Protein AF-D8EZ90-F1 (afdb_monomer_lite)

Secondary structure (DSSP, 8-state):
---HHHHHHHHHHHHTT--HHHHHHHHT--HHHHHHHHH-TT-S------TTGGGHHHHHHHHHHTTT-HHHHHHHHHHHH----

Radius of gyration: 20.97 Å; chains: 1; bounding box: 44×24×48 Å

pLDDT: mean 74.82, std 11.53, range [47.31, 86.88]

Sequence (85 aa):
MIRQSKKDAILELKNTGMSLRKIARTLKVSRNTITKILKDPDEAAPHRESRHEEHVPLIRDLFKECKGNAVRVAEELESRHQITI

Structure (mmCIF, N/CA/C/O backbone):
data_AF-D8EZ90-F1
#
_entry.id   AF-D8EZ90-F1
#
loop_
_atom_site.group_PDB
_atom_site.id
_atom_site.type_symbol
_atom_site.label_atom_id
_atom_site.label_alt_id
_atom_site.label_comp_id
_atom_site.label_asym_id
_atom_site.label_entity_id
_atom_site.label_seq_id
_atom_site.pdbx_PDB_ins_code
_atom_site.Cartn_x
_atom_site.Cartn_y
_atom_site.Cartn_z
_atom_site.occupancy
_atom_site.B_iso_or_equiv
_atom_site.auth_seq_id
_atom_site.auth_comp_id
_atom_site.auth_asym_id
_atom_site.auth_atom_id
_atom_site.pdbx_PDB_model_num
ATOM 1 N N . MET A 1 1 ? -4.362 -5.840 0.412 1.00 47.56 1 MET A N 1
ATOM 2 C CA . MET A 1 1 ? -4.207 -4.369 0.405 1.00 47.56 1 MET A CA 1
ATOM 3 C C . MET A 1 1 ? -5.430 -3.747 1.077 1.00 47.56 1 MET A C 1
ATOM 5 O O . MET A 1 1 ? -6.523 -3.806 0.524 1.00 47.56 1 MET A O 1
ATOM 9 N N . ILE A 1 2 ? -5.310 -3.256 2.313 1.00 50.25 2 ILE A N 1
ATOM 10 C CA . ILE A 1 2 ? -6.397 -2.483 2.935 1.00 50.25 2 ILE A CA 1
ATOM 11 C C . ILE A 1 2 ? -6.325 -1.096 2.294 1.00 50.25 2 ILE A C 1
ATOM 13 O O . ILE A 1 2 ? -5.311 -0.426 2.454 1.00 50.25 2 ILE A O 1
ATOM 17 N N . ARG A 1 3 ? -7.348 -0.708 1.513 1.00 57.59 3 ARG A N 1
ATOM 18 C CA . ARG A 1 3 ? -7.468 0.646 0.936 1.00 57.59 3 ARG A CA 1
ATOM 19 C C . ARG A 1 3 ? -7.139 1.672 2.025 1.00 57.59 3 ARG A C 1
ATOM 21 O O . ARG A 1 3 ? -7.752 1.595 3.090 1.00 57.59 3 ARG A O 1
ATOM 28 N N . GLN A 1 4 ? -6.218 2.600 1.756 1.00 61.50 4 GLN A N 1
ATOM 29 C CA . GLN A 1 4 ? -5.831 3.690 2.672 1.00 61.50 4 GLN A CA 1
ATOM 30 C C . GLN A 1 4 ? -7.055 4.377 3.298 1.00 61.50 4 GLN A C 1
ATOM 32 O O . GLN A 1 4 ? -7.103 4.537 4.512 1.00 61.50 4 GLN A O 1
ATOM 37 N N . SER A 1 5 ? -8.134 4.526 2.521 1.00 66.62 5 SER A N 1
ATOM 38 C CA . SER A 1 5 ? -9.432 5.043 2.974 1.00 66.62 5 SER A CA 1
ATOM 39 C C . SER A 1 5 ? -10.019 4.370 4.228 1.00 66.62 5 SER A C 1
ATOM 41 O O . SER A 1 5 ? -10.790 4.983 4.958 1.00 66.62 5 SER A O 1
ATOM 43 N N . LYS A 1 6 ? -9.713 3.091 4.492 1.00 70.19 6 LYS A N 1
ATOM 44 C CA . LYS A 1 6 ? -10.184 2.384 5.696 1.00 70.19 6 LYS A CA 1
ATOM 45 C C . LYS A 1 6 ? -9.317 2.669 6.922 1.00 70.19 6 LYS A C 1
ATOM 47 O O . LYS A 1 6 ? -9.841 2.599 8.028 1.00 70.19 6 LYS A O 1
ATOM 52 N N . LYS A 1 7 ? -8.020 2.948 6.746 1.00 74.38 7 LYS A N 1
ATOM 53 C CA . LYS A 1 7 ? -7.132 3.345 7.850 1.00 74.38 7 LYS A CA 1
ATOM 54 C C . LYS A 1 7 ? -7.518 4.738 8.346 1.00 74.38 7 LYS A C 1
ATOM 56 O O . LYS A 1 7 ? -7.697 4.913 9.549 1.00 74.38 7 LYS A O 1
ATOM 61 N N . ASP A 1 8 ? -7.767 5.656 7.418 1.00 74.81 8 ASP A N 1
ATOM 62 C CA . ASP A 1 8 ? -8.148 7.039 7.723 1.00 74.81 8 ASP A CA 1
ATOM 63 C C . ASP A 1 8 ? -9.470 7.093 8.499 1.00 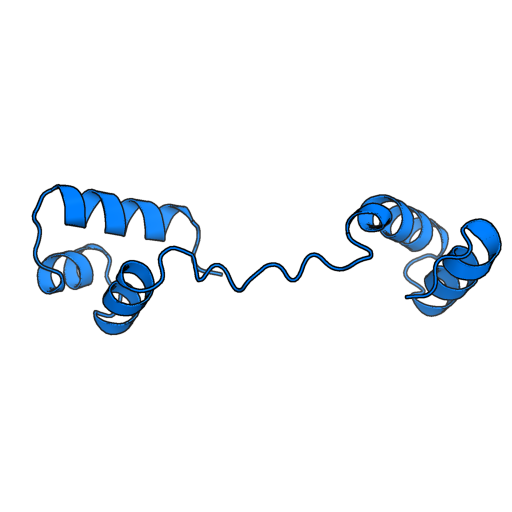74.81 8 ASP A C 1
ATOM 65 O O . ASP A 1 8 ? -9.541 7.691 9.569 1.00 74.81 8 ASP A O 1
ATOM 69 N N . ALA A 1 9 ? -10.477 6.326 8.065 1.00 81.31 9 ALA A N 1
ATOM 70 C CA . ALA A 1 9 ? -11.751 6.221 8.779 1.00 81.31 9 ALA A CA 1
ATOM 71 C C . ALA A 1 9 ? -11.608 5.661 10.213 1.00 81.31 9 ALA A C 1
ATOM 73 O O . ALA A 1 9 ? -12.353 6.046 11.113 1.00 81.31 9 ALA A O 1
ATOM 74 N N . ILE A 1 10 ? -10.662 4.744 10.461 1.00 81.38 10 ILE A N 1
ATOM 75 C CA . ILE A 1 10 ? -10.388 4.224 11.815 1.00 81.38 10 ILE A CA 1
ATOM 76 C C . ILE A 1 10 ? -9.747 5.310 12.690 1.00 81.38 10 ILE A C 1
ATOM 78 O O . ILE A 1 10 ? -10.107 5.433 13.864 1.00 81.38 10 ILE A O 1
ATOM 82 N N . LEU A 1 11 ? -8.813 6.081 12.127 1.00 80.31 11 LEU A N 1
ATOM 83 C CA . LEU A 1 11 ? -8.140 7.197 12.796 1.00 80.31 11 LEU A CA 1
ATOM 84 C C . LEU A 1 11 ? -9.128 8.314 13.151 1.00 80.31 11 LEU A C 1
ATOM 86 O O . LEU A 1 11 ? -9.181 8.723 14.309 1.00 80.31 11 LEU A O 1
ATOM 90 N N . GLU A 1 12 ? -9.975 8.731 12.210 1.00 82.94 12 GLU A N 1
ATOM 91 C CA . GLU A 1 12 ? -11.026 9.727 12.448 1.00 82.94 12 GLU A CA 1
ATOM 92 C C . GLU A 1 12 ? -11.993 9.279 13.548 1.00 82.94 12 GLU A C 1
ATOM 94 O O . GLU A 1 12 ? -12.234 10.008 14.511 1.00 82.94 12 GLU A O 1
ATOM 99 N N . LEU A 1 13 ? -12.493 8.040 13.485 1.00 83.94 13 LEU A N 1
ATOM 100 C CA . LEU A 1 13 ? -13.416 7.526 14.499 1.00 83.94 13 LEU A CA 1
ATOM 101 C C . LEU A 1 13 ? -12.764 7.407 15.885 1.00 83.94 13 LEU A C 1
ATOM 103 O O . LEU A 1 13 ? -13.436 7.619 16.896 1.00 83.94 13 LEU A O 1
ATOM 107 N N . LYS A 1 14 ? -11.460 7.119 15.966 1.00 81.81 14 LYS A N 1
ATOM 108 C CA . LYS A 1 14 ? -10.726 7.164 17.238 1.00 81.81 14 LYS A CA 1
ATOM 109 C C . LYS A 1 14 ? -10.603 8.598 17.759 1.00 81.81 14 LYS A C 1
ATOM 111 O O . LYS A 1 14 ? -10.808 8.809 18.952 1.00 81.81 14 LYS A O 1
ATOM 116 N N . ASN A 1 15 ? -10.327 9.568 16.885 1.00 81.81 15 ASN A N 1
ATOM 117 C CA . ASN A 1 15 ? -10.228 10.985 17.250 1.00 81.81 15 ASN A CA 1
ATOM 118 C C . ASN A 1 15 ? -11.561 11.545 17.768 1.00 81.81 15 ASN A C 1
ATOM 120 O O . ASN A 1 15 ? -11.565 12.361 18.681 1.00 81.81 15 ASN A O 1
ATOM 124 N N . THR A 1 16 ? -12.697 11.035 17.280 1.00 82.69 16 THR A N 1
ATOM 125 C CA . THR A 1 16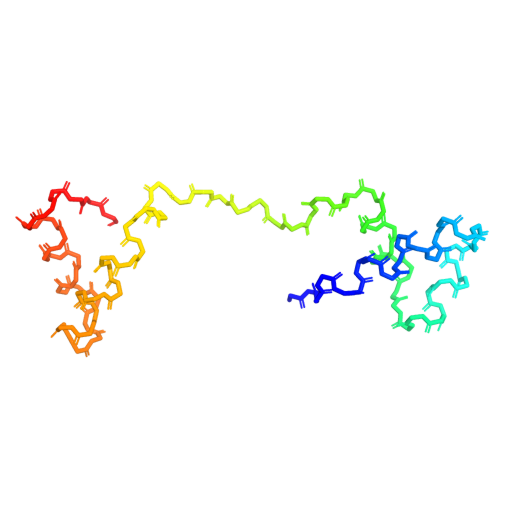 ? -14.029 11.359 17.836 1.00 82.69 16 THR A CA 1
ATOM 126 C C . THR A 1 16 ? -14.313 10.737 19.215 1.00 82.69 16 THR A C 1
ATOM 128 O O . THR A 1 16 ? -15.404 10.903 19.756 1.00 82.69 16 THR A O 1
ATOM 131 N N . GLY A 1 17 ? -13.364 9.994 19.797 1.00 83.69 17 GLY A N 1
ATOM 132 C CA . GLY A 1 17 ? -13.494 9.388 21.124 1.00 83.69 17 GLY A CA 1
ATOM 133 C C . GLY A 1 17 ? -14.298 8.083 21.156 1.00 83.69 17 GLY A C 1
ATOM 134 O O . GLY A 1 17 ? -14.664 7.611 22.234 1.00 83.69 17 GLY A O 1
ATOM 135 N N . MET A 1 18 ? -14.589 7.458 20.006 1.00 83.81 18 MET A N 1
ATOM 136 C CA . MET A 1 18 ? -15.288 6.169 20.001 1.00 83.81 18 MET A CA 1
ATOM 137 C C . MET A 1 18 ? -14.411 5.034 20.534 1.00 83.81 18 MET A C 1
ATOM 139 O O . MET A 1 18 ? -13.234 4.892 20.205 1.00 83.81 18 MET A O 1
ATOM 143 N N . SER A 1 19 ? -15.031 4.136 21.301 1.00 85.69 19 SER A N 1
ATOM 144 C CA . SER A 1 19 ? -14.368 2.918 21.759 1.00 85.69 19 SER A CA 1
ATOM 145 C C . SER A 1 19 ? -14.059 1.974 20.592 1.00 85.69 19 SER A C 1
ATOM 147 O O . SER A 1 19 ? -14.850 1.819 19.658 1.00 85.69 19 SER A O 1
ATOM 149 N N . LEU A 1 20 ? -12.942 1.246 20.684 1.00 84.12 20 LEU A N 1
ATOM 150 C CA . LEU A 1 20 ? -12.493 0.300 19.649 1.00 84.12 20 LEU A CA 1
ATOM 151 C C . LEU A 1 20 ? -13.562 -0.739 19.270 1.00 84.12 20 LEU A C 1
ATOM 153 O O . LEU A 1 20 ? -13.654 -1.151 18.117 1.00 84.12 20 LEU A O 1
ATOM 157 N N . ARG A 1 21 ? -14.393 -1.155 20.236 1.00 84.81 21 ARG A N 1
ATOM 158 C CA . ARG A 1 21 ? -15.516 -2.078 19.998 1.00 84.81 21 ARG A CA 1
ATOM 159 C C . ARG A 1 21 ? -16.596 -1.457 19.111 1.00 84.81 21 ARG A C 1
ATOM 161 O O . ARG A 1 21 ? -17.169 -2.163 18.285 1.00 84.81 21 ARG A O 1
ATOM 168 N N . LYS A 1 22 ? -16.878 -0.162 19.287 1.00 86.88 22 LYS A N 1
ATOM 169 C CA . LYS A 1 22 ? -17.855 0.569 18.474 1.00 86.88 22 LYS A CA 1
ATOM 170 C C . LYS A 1 22 ? -17.327 0.734 17.051 1.00 86.88 22 LYS A C 1
ATOM 172 O O . LYS A 1 22 ? -18.018 0.348 16.120 1.00 86.88 22 LYS A O 1
ATOM 177 N N . ILE A 1 23 ? -16.065 1.139 16.902 1.00 85.56 23 ILE A N 1
ATOM 178 C CA . ILE A 1 23 ? -15.383 1.264 15.601 1.00 85.56 23 ILE A CA 1
ATOM 179 C C . ILE A 1 23 ? -15.392 -0.068 14.831 1.00 85.56 23 ILE A C 1
ATOM 181 O O . ILE A 1 23 ? -15.751 -0.099 13.656 1.00 85.56 23 ILE A O 1
ATOM 185 N N . ALA A 1 24 ? -15.080 -1.182 15.504 1.00 86.69 24 ALA A N 1
ATOM 186 C CA . ALA A 1 24 ? -15.106 -2.524 14.914 1.00 86.69 24 ALA A CA 1
ATOM 187 C C . ALA A 1 24 ? -16.480 -2.904 14.347 1.00 86.69 24 ALA A C 1
ATOM 189 O O . ALA A 1 24 ? -16.575 -3.419 13.233 1.00 86.69 24 ALA A O 1
ATOM 190 N N . ARG A 1 25 ? -17.552 -2.618 15.097 1.00 86.62 25 ARG A N 1
ATOM 191 C CA . ARG A 1 25 ? -18.929 -2.874 14.655 1.00 86.62 25 ARG A CA 1
ATOM 192 C C . ARG A 1 25 ? -19.340 -1.958 13.505 1.00 86.62 25 ARG A C 1
ATOM 194 O O . ARG A 1 25 ? -19.921 -2.448 12.543 1.00 86.62 25 ARG A O 1
ATOM 201 N N . THR A 1 26 ? -19.007 -0.671 13.582 1.00 85.44 26 THR A N 1
ATOM 202 C CA . THR A 1 26 ? -19.355 0.324 12.558 1.00 85.44 26 THR A CA 1
ATOM 203 C C . THR A 1 26 ? -18.676 0.025 11.225 1.00 85.44 26 THR A C 1
ATOM 205 O O . THR A 1 26 ? -19.328 0.020 10.187 1.00 85.44 26 THR A O 1
ATOM 208 N N . LEU A 1 27 ? -17.376 -0.282 11.245 1.00 83.00 27 LEU A N 1
ATOM 209 C CA . LEU A 1 27 ? -16.603 -0.553 10.032 1.00 83.00 27 LEU A CA 1
ATOM 210 C C . LEU A 1 27 ? -16.669 -2.020 9.581 1.00 83.00 27 LEU A C 1
ATOM 212 O O . LEU A 1 27 ? -16.141 -2.350 8.520 1.00 83.00 27 LEU A O 1
ATOM 216 N N . LYS A 1 28 ? -17.298 -2.903 10.371 1.00 84.81 28 LYS A N 1
ATOM 217 C CA . LYS A 1 28 ? -17.297 -4.366 10.178 1.00 84.81 28 LYS A CA 1
ATOM 218 C C . LYS A 1 28 ? -15.877 -4.928 10.013 1.00 84.81 28 LYS A C 1
ATOM 220 O O . LYS A 1 28 ? -15.627 -5.822 9.208 1.00 84.81 28 LYS A O 1
ATOM 225 N N . VAL A 1 29 ? -14.936 -4.380 10.778 1.00 81.44 29 VAL A N 1
ATOM 226 C CA . VAL A 1 29 ? -13.526 -4.784 10.796 1.00 81.44 29 VAL A CA 1
ATOM 227 C C . VAL A 1 29 ? -13.228 -5.434 12.142 1.00 81.44 29 VAL A C 1
ATOM 229 O O . VAL A 1 29 ? -13.734 -5.002 13.177 1.00 81.44 29 VAL A O 1
ATOM 232 N N . SER A 1 30 ? -12.406 -6.485 12.148 1.00 82.19 30 SER A N 1
ATOM 233 C CA . SER A 1 30 ? -12.049 -7.161 13.394 1.00 82.19 30 SER A CA 1
ATOM 234 C C . SER A 1 30 ? -11.354 -6.196 14.364 1.00 82.19 30 SER A C 1
ATOM 236 O O . SER A 1 30 ? -10.541 -5.358 13.958 1.00 82.19 30 SER A O 1
ATOM 238 N N . ARG A 1 31 ? -11.631 -6.341 15.668 1.00 82.31 31 ARG A N 1
ATOM 239 C CA . ARG A 1 31 ? -10.936 -5.567 16.709 1.00 82.31 31 ARG A CA 1
ATOM 240 C C . ARG A 1 31 ? -9.422 -5.713 16.569 1.00 82.31 31 ARG A C 1
ATOM 242 O O . ARG A 1 31 ? -8.733 -4.711 16.689 1.00 82.31 31 ARG A O 1
ATOM 249 N N . ASN A 1 32 ? -8.942 -6.922 16.267 1.00 81.88 32 ASN A N 1
ATOM 250 C CA . ASN A 1 32 ? -7.522 -7.229 16.107 1.00 81.88 32 ASN A CA 1
ATOM 251 C C . ASN A 1 32 ? -6.886 -6.387 14.999 1.00 81.88 32 ASN A C 1
ATOM 253 O O . ASN A 1 32 ? -5.839 -5.789 15.224 1.00 81.88 32 ASN A O 1
ATOM 257 N N . THR A 1 33 ? -7.558 -6.268 13.852 1.00 80.94 33 THR A N 1
ATOM 258 C CA . THR A 1 33 ? -7.122 -5.428 12.729 1.00 80.94 33 THR A CA 1
ATOM 259 C C . THR A 1 33 ? -7.066 -3.954 13.124 1.00 80.94 33 THR A C 1
ATOM 261 O O . THR A 1 33 ? -6.094 -3.284 12.806 1.00 80.94 33 THR A O 1
ATOM 264 N N . ILE A 1 34 ? -8.055 -3.456 13.870 1.00 81.56 34 ILE A N 1
ATOM 265 C CA . ILE A 1 34 ? -8.050 -2.073 14.369 1.00 81.56 34 ILE A CA 1
ATOM 266 C C . ILE A 1 34 ? -6.912 -1.852 15.370 1.00 81.56 34 ILE A C 1
ATOM 268 O O . ILE A 1 34 ? -6.179 -0.881 15.241 1.00 81.56 34 ILE A O 1
ATOM 272 N N . THR A 1 35 ? -6.712 -2.744 16.347 1.00 84.31 35 THR A N 1
ATOM 273 C CA . THR A 1 35 ? -5.573 -2.636 17.278 1.00 84.31 35 THR A CA 1
ATOM 274 C C . THR A 1 35 ? -4.234 -2.712 16.565 1.00 84.31 35 THR A C 1
ATOM 276 O O . THR A 1 35 ? -3.306 -2.048 17.002 1.00 84.31 35 THR A O 1
ATOM 279 N N . LYS A 1 36 ? -4.133 -3.495 15.488 1.00 79.12 36 LYS A N 1
ATOM 280 C CA . LYS A 1 36 ? -2.924 -3.614 14.677 1.00 79.12 36 LYS A CA 1
ATOM 281 C C . LYS A 1 36 ? -2.642 -2.302 13.930 1.00 79.12 36 LYS A C 1
ATOM 283 O O . LYS A 1 36 ? -1.584 -1.726 14.117 1.00 79.12 36 LYS A O 1
ATOM 288 N N . ILE A 1 37 ? -3.649 -1.744 13.252 1.00 77.75 37 ILE A N 1
ATOM 289 C CA . ILE A 1 37 ? -3.571 -0.437 12.567 1.00 77.75 37 ILE A CA 1
ATOM 290 C C . ILE A 1 37 ? -3.270 0.718 13.536 1.00 77.75 37 ILE A C 1
ATOM 292 O O . ILE A 1 37 ? -2.584 1.662 13.175 1.00 77.75 37 ILE A O 1
ATOM 296 N N . LEU A 1 38 ? -3.798 0.678 14.762 1.00 77.25 38 LEU A N 1
ATOM 297 C CA . LEU A 1 38 ? -3.568 1.732 15.754 1.00 77.25 38 LEU A CA 1
ATOM 298 C C . LEU A 1 38 ? -2.228 1.622 16.481 1.00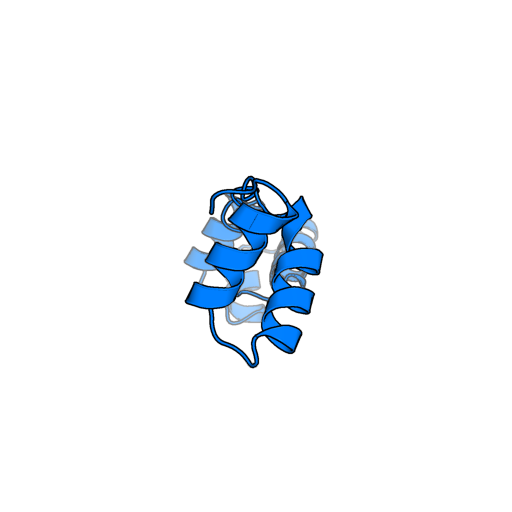 77.25 38 LEU A C 1
ATOM 300 O O . LEU A 1 38 ? -1.796 2.617 17.060 1.00 77.25 38 LEU A O 1
ATOM 304 N N . LYS A 1 39 ? -1.637 0.425 16.531 1.00 78.19 39 LYS A N 1
ATOM 305 C CA . LYS A 1 39 ? -0.303 0.200 17.097 1.00 78.19 39 LYS A CA 1
ATOM 306 C C . LYS A 1 39 ? 0.783 0.513 16.073 1.00 78.19 39 LYS A C 1
ATOM 308 O O . LYS A 1 39 ? 1.726 1.200 16.429 1.00 78.19 39 LYS A O 1
ATOM 313 N N . ASP A 1 40 ? 0.580 0.084 14.830 1.00 68.19 40 ASP A N 1
ATOM 314 C CA . ASP A 1 40 ? 1.473 0.334 13.701 1.00 68.19 40 ASP A CA 1
ATOM 315 C C . ASP A 1 40 ? 0.697 1.049 12.579 1.00 68.19 40 ASP A C 1
ATOM 317 O O . ASP A 1 40 ? 0.252 0.414 11.613 1.00 68.19 40 ASP A O 1
ATOM 321 N N . PRO A 1 41 ? 0.486 2.377 12.687 1.00 58.03 41 PRO A N 1
ATOM 322 C CA . PRO A 1 41 ? -0.151 3.153 11.615 1.00 58.03 41 PRO A CA 1
ATOM 323 C C . PRO A 1 41 ? 0.604 2.994 10.282 1.00 58.03 41 PRO A C 1
ATOM 325 O O . PRO A 1 41 ? -0.022 2.879 9.218 1.00 58.03 41 PRO A O 1
ATOM 328 N N . ASP A 1 42 ? 1.926 2.841 10.380 1.00 56.25 42 ASP A N 1
ATOM 329 C CA . ASP A 1 42 ? 2.875 2.640 9.288 1.00 56.25 42 ASP A CA 1
ATOM 330 C C . ASP A 1 42 ? 3.042 1.196 8.822 1.00 56.25 42 ASP A C 1
ATOM 332 O O . ASP A 1 42 ? 3.881 0.932 7.973 1.00 56.25 42 ASP A O 1
ATOM 336 N N . GLU A 1 43 ? 2.202 0.241 9.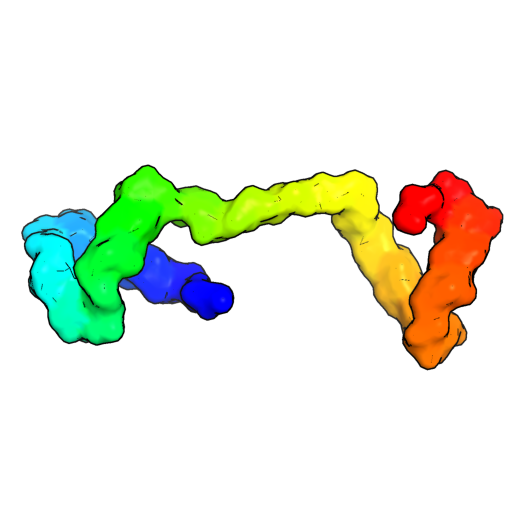233 1.00 52.28 43 GLU A N 1
ATOM 337 C CA . GLU A 1 43 ? 2.191 -1.083 8.591 1.00 52.28 43 GLU A CA 1
ATOM 338 C C . GLU A 1 43 ? 1.479 -1.020 7.217 1.00 52.28 43 GLU A C 1
ATOM 340 O O . GLU A 1 43 ? 0.592 -1.803 6.864 1.00 52.28 43 GLU A O 1
ATOM 345 N N . ALA A 1 44 ? 1.778 -0.000 6.415 1.00 51.81 44 ALA A N 1
ATOM 346 C CA . ALA A 1 44 ? 2.096 -0.287 5.032 1.00 51.81 44 ALA A CA 1
ATOM 347 C C . ALA A 1 44 ? 3.424 -1.033 5.132 1.00 51.81 44 ALA A C 1
ATOM 349 O O . ALA A 1 44 ? 4.401 -0.428 5.547 1.00 51.81 44 ALA A O 1
ATOM 350 N N . ALA A 1 45 ? 3.431 -2.353 4.894 1.00 50.03 45 ALA A N 1
ATOM 351 C CA . ALA A 1 45 ? 4.670 -3.134 4.851 1.00 50.03 45 ALA A CA 1
ATOM 352 C C . ALA A 1 45 ? 5.768 -2.247 4.262 1.00 50.03 45 ALA A C 1
ATOM 354 O O . ALA A 1 45 ? 5.467 -1.666 3.210 1.00 50.03 45 ALA A O 1
ATOM 355 N N . PRO A 1 46 ? 6.917 -2.052 4.948 1.00 47.31 46 PRO A N 1
ATOM 356 C CA . PRO A 1 46 ? 7.915 -1.106 4.486 1.00 47.31 46 PRO A CA 1
ATOM 357 C C . PRO A 1 46 ? 8.088 -1.405 3.011 1.00 47.31 46 PRO A C 1
ATOM 359 O O . PRO A 1 46 ? 8.362 -2.556 2.646 1.00 47.31 46 PRO A O 1
ATOM 362 N N . HIS A 1 47 ? 7.771 -0.419 2.169 1.00 51.03 47 HIS A N 1
ATOM 363 C CA . HIS A 1 47 ? 8.216 -0.465 0.797 1.00 51.03 47 HIS A CA 1
ATOM 364 C C . HIS A 1 47 ? 9.718 -0.538 0.993 1.00 51.03 47 HIS A C 1
ATOM 366 O O . HIS A 1 47 ? 10.339 0.422 1.439 1.00 51.03 47 HIS A O 1
ATOM 372 N N . ARG A 1 48 ? 10.271 -1.753 0.915 1.00 51.16 48 ARG A N 1
ATOM 373 C CA . ARG A 1 48 ? 11.703 -1.908 0.795 1.00 51.16 48 ARG A CA 1
ATOM 374 C C . ARG A 1 48 ? 11.939 -1.198 -0.507 1.00 51.16 48 ARG A C 1
ATOM 376 O O . ARG A 1 48 ? 11.602 -1.791 -1.529 1.00 51.16 48 ARG A O 1
ATOM 383 N N . GLU A 1 49 ? 12.365 0.060 -0.405 1.00 47.66 49 GLU A N 1
ATOM 384 C CA . GLU A 1 49 ? 12.806 0.861 -1.528 1.00 47.66 49 GLU A CA 1
ATOM 385 C C . GLU A 1 49 ? 13.756 -0.053 -2.267 1.00 47.66 49 GLU A C 1
ATOM 387 O O . GLU A 1 49 ? 14.851 -0.395 -1.801 1.00 47.66 49 GLU A O 1
ATOM 392 N N . SER A 1 50 ? 13.227 -0.646 -3.326 1.00 54.41 50 SER A N 1
ATOM 393 C CA . SER A 1 50 ? 14.003 -1.571 -4.110 1.00 54.41 50 SER A CA 1
ATOM 394 C C . SER A 1 50 ? 15.070 -0.665 -4.684 1.00 54.41 50 SER A C 1
ATOM 396 O O . SER A 1 50 ? 14.735 0.378 -5.238 1.00 54.41 50 SER A O 1
ATOM 398 N N . ARG A 1 51 ? 16.352 -1.023 -4.577 1.00 59.75 51 ARG A N 1
ATOM 399 C CA . ARG A 1 51 ? 17.453 -0.231 -5.162 1.00 59.75 51 ARG A CA 1
ATOM 400 C C . ARG A 1 51 ? 17.218 0.103 -6.653 1.00 59.75 51 ARG A C 1
ATOM 402 O O . ARG A 1 51 ? 17.880 0.961 -7.214 1.00 59.75 51 ARG A O 1
ATOM 409 N N . HIS A 1 52 ? 16.254 -0.572 -7.276 1.00 58.28 52 HIS A N 1
ATOM 410 C CA . HIS A 1 52 ? 15.847 -0.464 -8.664 1.00 58.28 52 HIS A CA 1
ATOM 411 C C . HIS A 1 52 ? 14.506 0.270 -8.880 1.00 58.28 52 HIS A C 1
ATOM 413 O O . HIS A 1 52 ? 14.002 0.259 -10.000 1.00 58.28 52 HIS A O 1
ATOM 419 N N . GLU A 1 53 ? 13.915 0.911 -7.861 1.00 60.72 53 GLU A N 1
ATOM 420 C CA . GLU A 1 53 ? 12.686 1.719 -8.002 1.00 60.72 53 GLU A CA 1
ATOM 421 C C . GLU A 1 53 ? 12.864 2.869 -8.997 1.00 60.72 53 GLU A C 1
ATOM 423 O O . GLU A 1 53 ? 11.982 3.129 -9.816 1.00 60.72 53 GLU A O 1
ATOM 428 N N . GLU A 1 54 ? 14.053 3.471 -9.020 1.00 67.75 54 GLU A N 1
ATOM 429 C CA . GLU A 1 54 ? 14.441 4.489 -10.002 1.00 67.75 54 GLU A CA 1
ATOM 430 C C . GLU A 1 54 ? 14.442 3.952 -11.444 1.00 67.75 54 GLU A C 1
ATOM 432 O O . GLU A 1 54 ? 14.228 4.696 -12.401 1.00 67.75 54 GLU A O 1
ATOM 437 N N . HIS A 1 55 ? 14.628 2.641 -11.613 1.00 72.06 55 HIS A N 1
ATOM 438 C CA . HIS A 1 55 ? 14.708 1.975 -12.911 1.00 72.06 55 HIS A CA 1
ATOM 439 C C . HIS A 1 55 ? 13.385 1.329 -13.339 1.00 72.06 55 HIS A C 1
ATOM 441 O O . HIS A 1 55 ? 13.293 0.812 -14.449 1.00 72.06 55 HIS A O 1
ATOM 447 N N . VAL A 1 56 ? 12.326 1.396 -12.525 1.00 75.25 56 VAL A N 1
ATOM 448 C CA . VAL A 1 56 ? 10.981 0.897 -12.873 1.00 75.25 56 VAL A CA 1
ATOM 449 C C . VAL A 1 56 ? 10.455 1.427 -14.216 1.00 75.25 56 VAL A C 1
ATOM 451 O O . VAL A 1 56 ? 9.947 0.614 -14.997 1.00 75.25 56 VAL A O 1
ATOM 454 N N . PRO A 1 57 ? 10.544 2.733 -14.548 1.00 79.12 57 PRO A N 1
ATOM 455 C CA . PRO A 1 57 ? 10.086 3.208 -15.853 1.00 79.12 57 PRO A CA 1
ATOM 456 C C . PRO A 1 57 ? 10.901 2.607 -17.007 1.00 79.12 57 PRO A C 1
ATOM 458 O O . PRO A 1 57 ? 10.315 2.195 -18.005 1.00 79.12 57 PRO A O 1
ATOM 461 N N . LEU A 1 58 ? 12.214 2.455 -16.823 1.00 79.56 58 LEU A N 1
ATOM 462 C CA . LEU A 1 58 ? 13.126 1.866 -17.803 1.00 79.56 58 LEU A CA 1
ATOM 463 C C . LEU A 1 58 ? 12.846 0.372 -18.032 1.00 79.56 58 LEU A C 1
ATOM 465 O O . LEU A 1 58 ? 12.695 -0.069 -19.170 1.00 79.56 58 LEU A O 1
ATOM 469 N N . ILE A 1 59 ? 12.693 -0.395 -16.94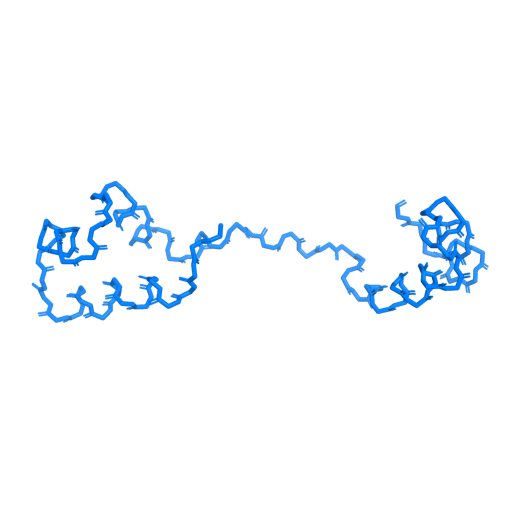6 1.00 79.56 59 ILE A N 1
ATOM 470 C CA . ILE A 1 59 ? 12.321 -1.816 -16.979 1.00 79.56 59 ILE A CA 1
ATOM 471 C C . ILE A 1 59 ? 10.994 -1.985 -17.720 1.00 79.56 59 ILE A C 1
ATOM 473 O O . ILE A 1 59 ? 10.853 -2.892 -18.534 1.00 79.56 59 ILE A O 1
ATOM 477 N N . ARG A 1 60 ? 10.014 -1.107 -17.474 1.00 81.81 60 ARG A N 1
ATOM 478 C CA . ARG A 1 60 ? 8.692 -1.183 -18.109 1.00 81.81 60 ARG A CA 1
ATOM 479 C C . ARG A 1 60 ? 8.751 -0.942 -19.617 1.00 81.81 60 ARG A C 1
ATOM 481 O O . ARG A 1 60 ? 8.000 -1.584 -20.354 1.00 81.81 60 ARG A O 1
ATOM 488 N N . ASP A 1 61 ? 9.593 -0.024 -20.069 1.00 83.50 61 ASP A N 1
ATOM 489 C CA . ASP A 1 61 ? 9.725 0.286 -21.490 1.00 83.50 61 ASP A CA 1
ATOM 490 C C . ASP A 1 61 ? 10.490 -0.829 -22.219 1.00 83.50 61 ASP A C 1
ATOM 492 O O . ASP A 1 61 ? 9.984 -1.360 -23.211 1.00 83.50 61 ASP A O 1
ATOM 496 N N . LEU A 1 62 ? 11.583 -1.334 -21.633 1.00 82.62 62 LEU A N 1
ATOM 497 C CA . LEU A 1 62 ? 12.271 -2.531 -22.131 1.00 82.62 62 LEU A CA 1
ATOM 498 C C . LEU A 1 62 ? 11.369 -3.769 -22.113 1.00 82.62 62 LEU A C 1
ATOM 500 O O . LEU A 1 62 ? 11.424 -4.584 -23.028 1.00 82.62 62 LEU A O 1
ATOM 504 N N . PHE A 1 63 ? 10.484 -3.908 -21.126 1.00 82.00 63 PHE A N 1
ATOM 505 C CA . PHE A 1 63 ? 9.521 -5.008 -21.066 1.00 82.00 63 PHE A CA 1
ATOM 506 C C . PHE A 1 63 ? 8.518 -4.971 -22.224 1.00 82.00 63 PHE A C 1
ATOM 508 O O . PHE A 1 63 ? 8.149 -6.024 -22.753 1.00 82.00 63 PHE A O 1
ATOM 515 N N . LYS A 1 64 ? 8.110 -3.775 -22.666 1.00 82.62 64 LYS A N 1
ATOM 516 C CA . LYS A 1 64 ? 7.275 -3.611 -23.865 1.00 82.62 64 LYS A CA 1
ATOM 517 C C . LYS A 1 64 ? 8.054 -3.932 -25.138 1.00 82.62 64 LYS A C 1
ATOM 519 O O . LYS A 1 64 ? 7.533 -4.655 -25.986 1.00 82.62 64 LYS A O 1
ATOM 524 N N . GLU A 1 65 ? 9.291 -3.453 -25.254 1.00 81.88 65 GLU A N 1
ATOM 525 C CA . GLU A 1 65 ? 10.172 -3.741 -26.397 1.00 81.88 65 GLU A CA 1
ATOM 526 C C . GLU A 1 65 ? 10.476 -5.243 -26.518 1.00 81.88 65 GLU A C 1
ATOM 528 O O . GLU A 1 65 ? 10.365 -5.831 -27.596 1.00 81.88 65 GLU A O 1
ATOM 533 N N . CYS A 1 66 ? 10.747 -5.899 -25.389 1.00 81.06 66 CYS A N 1
ATOM 534 C CA . CYS A 1 66 ? 11.047 -7.326 -25.293 1.00 81.06 66 CYS A CA 1
ATOM 535 C C . CYS A 1 66 ? 9.797 -8.220 -25.338 1.00 81.06 66 CYS A C 1
ATOM 537 O O . CYS A 1 66 ? 9.908 -9.430 -25.122 1.00 81.06 66 CYS A O 1
ATOM 539 N N . LYS A 1 67 ? 8.609 -7.654 -25.607 1.00 81.81 67 LYS A N 1
ATOM 540 C CA . LYS A 1 67 ? 7.322 -8.370 -25.696 1.00 81.81 67 LYS A CA 1
ATOM 541 C C . LYS A 1 67 ? 7.035 -9.251 -24.471 1.00 81.81 67 LYS A C 1
ATOM 543 O O . LYS A 1 67 ? 6.495 -10.347 -24.598 1.00 81.81 67 LYS A O 1
ATOM 548 N N . GLY A 1 68 ? 7.415 -8.776 -23.287 1.00 77.12 68 GLY A N 1
ATOM 549 C CA . GLY A 1 68 ? 7.204 -9.470 -22.019 1.00 77.12 68 GLY A CA 1
ATOM 550 C C . GLY A 1 68 ? 8.245 -10.532 -21.656 1.00 77.12 68 GLY A C 1
ATOM 551 O O . GLY A 1 68 ? 8.045 -11.267 -20.691 1.00 77.12 68 GLY A O 1
ATOM 552 N N . ASN A 1 69 ? 9.360 -10.629 -22.388 1.00 83.12 69 ASN A N 1
ATOM 553 C CA . ASN A 1 69 ? 10.449 -11.530 -22.019 1.00 83.12 69 ASN A CA 1
ATOM 554 C C . ASN A 1 69 ? 11.359 -10.896 -20.954 1.00 83.12 69 ASN A C 1
ATOM 556 O O . ASN A 1 69 ? 12.228 -10.090 -21.274 1.00 83.12 69 ASN A O 1
ATOM 560 N N . ALA A 1 70 ? 11.185 -11.305 -19.697 1.00 76.81 70 ALA A N 1
ATOM 561 C CA . ALA A 1 70 ? 11.955 -10.793 -18.563 1.00 76.81 70 ALA A CA 1
ATOM 562 C C . ALA A 1 70 ? 13.465 -11.098 -18.635 1.00 76.81 70 ALA A C 1
ATOM 564 O O . ALA A 1 70 ? 14.257 -10.297 -18.150 1.00 76.81 70 ALA A O 1
ATOM 565 N N . VAL A 1 71 ? 13.875 -12.204 -19.270 1.00 82.06 71 VAL A N 1
ATOM 566 C CA . VAL A 1 71 ? 15.301 -12.554 -19.423 1.00 82.06 71 VAL A CA 1
ATOM 567 C C . VAL A 1 71 ? 15.989 -11.561 -20.353 1.00 82.06 71 VAL A C 1
ATOM 569 O O . VAL A 1 71 ? 17.022 -11.005 -20.003 1.00 82.06 71 VAL A O 1
ATOM 572 N N . ARG A 1 72 ? 15.358 -11.246 -21.491 1.00 81.25 72 ARG A N 1
ATOM 573 C CA . ARG A 1 72 ? 15.884 -10.232 -22.416 1.00 81.25 72 ARG A CA 1
ATOM 574 C C . ARG A 1 72 ? 15.917 -8.839 -21.812 1.00 81.25 72 ARG A C 1
ATOM 576 O O . ARG A 1 72 ? 16.821 -8.074 -22.105 1.00 81.25 72 ARG A O 1
ATOM 583 N N . VAL A 1 73 ? 14.946 -8.511 -20.964 1.00 82.06 73 VAL A N 1
ATOM 584 C CA . VAL A 1 73 ? 14.953 -7.238 -20.237 1.00 82.06 73 VAL A CA 1
ATOM 585 C C . VAL A 1 73 ? 16.159 -7.157 -19.304 1.00 82.06 73 VAL A C 1
ATOM 587 O O . VAL A 1 73 ? 16.811 -6.121 -19.286 1.00 82.06 73 VAL A O 1
ATOM 590 N N . ALA A 1 74 ? 16.491 -8.232 -18.581 1.00 77.12 74 ALA A N 1
ATOM 591 C CA . ALA A 1 74 ? 17.683 -8.275 -17.733 1.00 77.12 74 ALA A CA 1
ATOM 592 C C . ALA A 1 74 ? 18.982 -8.155 -18.554 1.00 77.12 74 ALA A C 1
ATOM 594 O O . ALA A 1 74 ? 19.832 -7.334 -18.222 1.00 77.12 74 ALA A O 1
ATOM 595 N N . GLU A 1 75 ? 19.091 -8.886 -19.669 1.00 82.94 75 GLU A N 1
ATOM 596 C CA . GLU A 1 75 ? 20.238 -8.807 -20.590 1.00 82.94 75 GLU A CA 1
ATOM 597 C C . GLU A 1 75 ? 20.420 -7.393 -21.172 1.00 82.94 75 GLU A C 1
ATOM 599 O O . GLU A 1 75 ? 21.536 -6.878 -21.239 1.00 82.94 75 GLU A O 1
ATOM 604 N N . GLU A 1 76 ? 19.329 -6.738 -21.575 1.00 82.31 76 GLU A N 1
ATOM 605 C CA . GLU A 1 76 ? 19.350 -5.378 -22.129 1.00 82.31 76 GLU A CA 1
ATOM 606 C C . GLU A 1 76 ? 19.618 -4.314 -21.054 1.00 82.31 76 GLU A C 1
ATOM 608 O O . GLU A 1 76 ? 20.274 -3.308 -21.329 1.00 82.31 76 GLU A O 1
ATOM 613 N N . LEU A 1 77 ? 19.164 -4.530 -19.816 1.00 82.94 77 LEU A N 1
ATOM 614 C CA . LEU A 1 77 ? 19.463 -3.649 -18.682 1.00 82.94 77 LEU A CA 1
ATOM 615 C C . LEU A 1 77 ? 20.934 -3.709 -18.284 1.00 82.94 77 LEU A C 1
ATOM 617 O O . LEU A 1 77 ? 21.544 -2.667 -18.033 1.00 82.94 77 LEU A O 1
ATOM 621 N N . GLU A 1 78 ? 21.522 -4.899 -18.307 1.00 82.56 78 GLU A N 1
ATOM 622 C CA . GLU A 1 78 ? 22.951 -5.075 -18.084 1.00 82.56 78 GLU A CA 1
ATOM 623 C C . GLU A 1 78 ? 23.761 -4.489 -19.252 1.00 82.56 78 GLU A C 1
ATOM 625 O O . GLU A 1 78 ? 24.692 -3.714 -19.036 1.00 82.56 78 GLU A O 1
ATOM 630 N N . SER A 1 79 ? 23.349 -4.752 -20.497 1.00 82.19 79 SER A N 1
ATOM 631 C CA . SER A 1 79 ? 24.083 -4.327 -21.698 1.00 82.19 79 SER A CA 1
ATOM 632 C C . SER A 1 79 ? 24.039 -2.817 -21.951 1.00 82.19 79 SER A C 1
ATOM 634 O O . SER A 1 79 ? 25.060 -2.219 -22.291 1.00 82.19 79 SER A O 1
ATOM 636 N N . ARG A 1 80 ? 22.868 -2.179 -21.817 1.00 79.44 80 ARG A N 1
ATOM 637 C CA . ARG A 1 80 ? 22.683 -0.753 -22.156 1.00 79.44 80 ARG A CA 1
ATOM 638 C C . ARG A 1 80 ? 22.874 0.177 -20.971 1.00 79.44 80 ARG A C 1
ATOM 640 O O . ARG A 1 80 ? 23.260 1.328 -21.162 1.00 79.44 80 ARG A O 1
ATOM 647 N N . HIS A 1 81 ? 22.578 -0.303 -19.768 1.00 76.38 81 HIS A N 1
ATOM 648 C CA . HIS A 1 81 ? 22.521 0.540 -18.580 1.00 76.38 81 HIS A CA 1
ATOM 649 C C . HIS A 1 81 ? 23.470 0.091 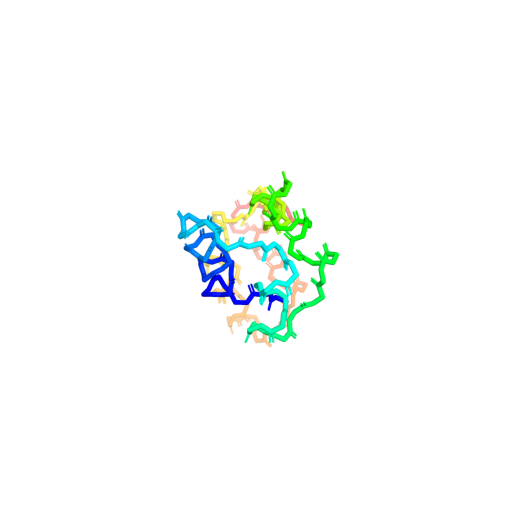-17.467 1.00 76.38 81 HIS A C 1
ATOM 651 O O . HIS A 1 81 ? 23.605 0.826 -16.494 1.00 76.38 81 HIS A O 1
ATOM 657 N N . GLN A 1 82 ? 24.159 -1.053 -17.614 1.00 76.12 82 GLN A N 1
ATOM 658 C CA . GLN A 1 82 ? 25.050 -1.626 -16.589 1.00 76.12 82 GLN A CA 1
ATOM 659 C C . GLN A 1 82 ? 24.334 -1.814 -15.240 1.00 76.12 82 GLN A C 1
ATOM 661 O O . GLN A 1 82 ? 24.945 -1.737 -14.174 1.00 76.12 82 GLN A O 1
ATOM 666 N N . ILE A 1 83 ? 23.017 -2.051 -15.287 1.00 73.88 83 ILE A N 1
ATOM 667 C CA . ILE A 1 83 ? 22.180 -2.290 -14.112 1.00 73.88 83 ILE A CA 1
ATOM 668 C C . ILE A 1 83 ? 21.982 -3.796 -13.980 1.00 73.88 83 ILE A C 1
ATOM 670 O O . ILE A 1 83 ? 21.323 -4.412 -14.815 1.00 73.88 83 ILE A O 1
ATOM 674 N N . THR A 1 84 ? 22.509 -4.374 -12.905 1.00 70.19 84 THR A N 1
ATOM 675 C CA . THR A 1 84 ? 22.254 -5.771 -12.529 1.00 70.19 84 THR A CA 1
ATOM 676 C C . THR A 1 84 ? 21.072 -5.828 -11.556 1.00 70.19 84 THR A C 1
ATOM 678 O O . THR A 1 84 ? 21.070 -5.099 -10.560 1.00 70.19 84 THR A O 1
ATOM 681 N N . ILE A 1 85 ? 20.074 -6.672 -11.844 1.00 66.44 85 ILE A N 1
ATOM 682 C CA . ILE A 1 85 ? 18.842 -6.877 -11.050 1.00 66.44 85 ILE A CA 1
ATOM 683 C C . ILE A 1 85 ? 18.645 -8.349 -10.712 1.00 66.44 85 ILE A C 1
ATOM 685 O O . ILE A 1 85 ? 19.018 -9.190 -11.559 1.00 66.44 85 ILE A O 1
#

Foldseek 3Di:
DPPVVLLVQLVVCVVVVDDLVVSCVVSVHDSVVSVVCVVCVPPPPPPPVDPCPVCVVVLVVLCVVVVNDNVVSQVCCCVPPVDHD